Protein AF-A0A355AJL6-F1 (afdb_monomer_lite)

Secondary structure (DSSP, 8-state):
--EEEETTTTEEEE--TT--HHHHHHHTT-----GGGGTS--TTSSSS-TT-----S--

Radius of gyration: 11.83 Å; chains: 1; bounding box: 29×26×26 Å

Structure (mmCIF, N/CA/C/O backbone):
data_AF-A0A355AJL6-F1
#
_entry.id   AF-A0A355AJL6-F1
#
loop_
_atom_site.group_PDB
_atom_site.id
_atom_site.type_symbol
_atom_site.label_atom_id
_atom_site.label_alt_id
_atom_site.label_comp_id
_atom_site.label_asym_id
_atom_site.label_entity_id
_atom_site.label_seq_id
_atom_site.pdbx_PDB_ins_code
_atom_site.Cartn_x
_atom_site.Cartn_y
_atom_site.Cartn_z
_atom_site.occupancy
_atom_site.B_iso_or_equiv
_atom_site.auth_seq_id
_atom_site.auth_comp_id
_atom_site.auth_asym_id
_atom_site.auth_atom_id
_atom_site.pdbx_PDB_m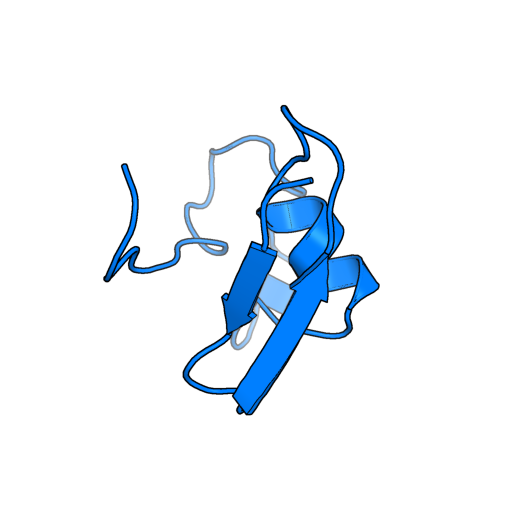odel_num
ATOM 1 N N . MET A 1 1 ? -12.060 15.522 1.497 1.00 86.44 1 MET A N 1
ATOM 2 C CA . MET A 1 1 ? -10.803 14.794 1.761 1.00 86.44 1 MET A CA 1
ATOM 3 C C . MET A 1 1 ? -11.163 13.363 2.098 1.00 86.44 1 MET A C 1
ATOM 5 O O . MET A 1 1 ? -11.757 13.155 3.151 1.00 86.44 1 MET A O 1
ATOM 9 N N . PRO A 1 2 ? -10.933 12.411 1.183 1.00 94.44 2 PRO A N 1
ATOM 10 C CA . PRO A 1 2 ? -11.108 10.994 1.470 1.00 94.44 2 PRO A CA 1
ATOM 11 C C . PRO A 1 2 ? -10.203 10.516 2.611 1.00 94.44 2 PRO A C 1
ATOM 13 O O . PRO A 1 2 ? -9.124 11.062 2.850 1.00 94.44 2 PRO A O 1
ATOM 16 N N . THR A 1 3 ? -10.643 9.453 3.275 1.00 96.19 3 THR A N 1
ATOM 17 C CA . THR A 1 3 ? -9.922 8.802 4.368 1.00 96.19 3 THR A CA 1
ATOM 18 C C . THR A 1 3 ? -9.553 7.382 3.960 1.00 96.19 3 THR A C 1
ATOM 20 O O . THR A 1 3 ? -10.391 6.650 3.434 1.00 96.19 3 THR A O 1
ATOM 23 N N . ILE A 1 4 ? -8.314 6.975 4.240 1.00 96.62 4 ILE A N 1
ATOM 24 C CA . ILE A 1 4 ? -7.856 5.589 4.103 1.00 96.62 4 ILE A CA 1
ATOM 25 C C . ILE A 1 4 ? -7.702 4.991 5.502 1.00 96.62 4 ILE A C 1
ATOM 27 O O . ILE A 1 4 ? -6.938 5.507 6.319 1.00 96.62 4 ILE A O 1
ATOM 31 N N . THR A 1 5 ? -8.378 3.869 5.752 1.00 97.19 5 THR A N 1
ATOM 32 C CA . THR A 1 5 ? -8.232 3.080 6.982 1.00 97.19 5 THR A CA 1
ATOM 33 C C . THR A 1 5 ? -7.472 1.789 6.685 1.00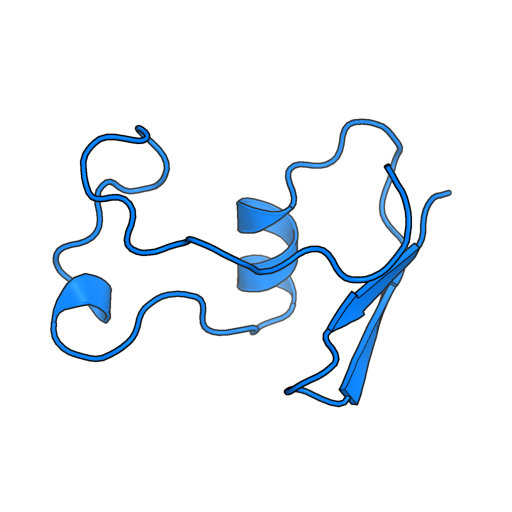 97.19 5 THR A C 1
ATOM 35 O O . THR A 1 5 ? -7.958 0.905 5.978 1.00 97.19 5 THR A O 1
ATOM 38 N N . PHE A 1 6 ? -6.282 1.653 7.262 1.00 96.81 6 PHE A N 1
ATOM 39 C CA . PHE A 1 6 ? -5.469 0.445 7.201 1.00 96.81 6 PHE A CA 1
ATOM 40 C C . PHE A 1 6 ? -5.891 -0.517 8.314 1.00 96.81 6 PHE A C 1
ATOM 42 O O . PHE A 1 6 ? -5.546 -0.328 9.482 1.00 96.81 6 PHE A O 1
ATOM 49 N N . ALA A 1 7 ? -6.677 -1.537 7.960 1.00 94.94 7 ALA A N 1
ATOM 50 C CA . ALA A 1 7 ? -7.300 -2.439 8.930 1.00 94.94 7 ALA A CA 1
ATOM 51 C C . ALA A 1 7 ? -6.282 -3.247 9.758 1.00 94.94 7 ALA A C 1
ATOM 53 O O . ALA A 1 7 ? -6.469 -3.413 10.963 1.00 94.94 7 ALA A O 1
ATOM 54 N N . THR A 1 8 ? -5.202 -3.722 9.131 1.00 93.56 8 THR A N 1
ATOM 55 C CA . THR A 1 8 ? -4.165 -4.529 9.796 1.00 93.56 8 THR A CA 1
ATOM 56 C C . THR A 1 8 ? -3.337 -3.681 10.758 1.00 93.56 8 THR A C 1
ATOM 58 O O . THR A 1 8 ? -3.082 -4.080 11.893 1.00 93.56 8 THR A O 1
ATOM 61 N N . GLU A 1 9 ? -2.956 -2.482 10.326 1.00 94.88 9 GLU A N 1
ATOM 62 C CA . GLU A 1 9 ? -2.11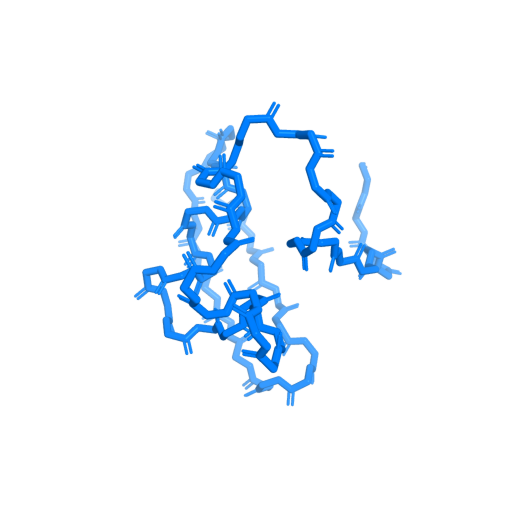2 -1.547 11.068 1.00 94.88 9 GLU A CA 1
ATOM 63 C C . GLU A 1 9 ? -2.906 -0.697 12.067 1.00 94.88 9 GLU A C 1
ATOM 65 O O . GLU A 1 9 ? -2.301 0.033 12.852 1.00 94.88 9 GLU A O 1
ATOM 70 N N . LYS A 1 10 ? -4.246 -0.774 12.031 1.00 95.56 10 LYS A N 1
ATOM 71 C CA . LYS A 1 10 ? -5.173 0.054 12.821 1.00 95.56 10 LYS A CA 1
ATOM 72 C C . LYS A 1 10 ? -4.825 1.542 12.724 1.00 95.56 10 LYS A C 1
ATOM 74 O O . LYS A 1 10 ? -4.792 2.259 13.722 1.00 95.56 10 LYS A O 1
ATOM 79 N N . LYS A 1 11 ? -4.520 1.983 11.504 1.00 95.88 11 LYS A N 1
ATOM 80 C CA . LYS A 1 11 ? -4.069 3.341 11.193 1.00 95.88 11 LYS A CA 1
ATOM 81 C C . LYS A 1 11 ? -5.042 4.005 10.236 1.00 95.88 11 LYS A C 1
ATOM 83 O O . LYS A 1 11 ? -5.594 3.352 9.356 1.00 95.88 11 LYS A O 1
ATOM 88 N N . GLU A 1 12 ? -5.197 5.310 10.380 1.00 97.25 12 GLU A N 1
ATOM 89 C CA . GLU A 1 12 ? -6.043 6.124 9.522 1.00 97.25 12 GLU A CA 1
ATOM 90 C C . GLU A 1 12 ? -5.266 7.341 9.029 1.00 97.25 12 GLU A C 1
ATOM 92 O O . GLU A 1 12 ? -4.501 7.939 9.789 1.00 97.25 12 GLU A O 1
ATOM 97 N N . ILE A 1 13 ? -5.443 7.681 7.754 1.00 97.38 13 ILE A N 1
ATOM 98 C CA . ILE A 1 13 ? -4.860 8.877 7.144 1.00 97.38 13 ILE A CA 1
ATOM 99 C C . ILE A 1 13 ? -5.903 9.593 6.287 1.00 97.38 13 ILE A C 1
ATOM 101 O O . ILE A 1 13 ? -6.730 8.956 5.633 1.00 97.38 13 ILE A O 1
ATOM 105 N N . GLN A 1 14 ? -5.838 10.923 6.268 1.00 97.38 14 GLN A N 1
ATOM 106 C CA . GLN A 1 14 ? -6.591 11.749 5.327 1.00 97.38 14 GLN A CA 1
ATOM 107 C C . GLN A 1 14 ? -5.713 12.065 4.125 1.00 97.38 14 GLN A C 1
ATOM 109 O O . GLN A 1 14 ? -4.536 12.390 4.281 1.00 97.38 14 GLN A O 1
ATOM 114 N N . VAL A 1 15 ? -6.290 11.980 2.932 1.00 96.88 15 VAL A N 1
ATOM 115 C CA . VAL A 1 15 ? -5.567 12.181 1.676 1.00 96.88 15 VAL A CA 1
ATOM 116 C C . VAL A 1 15 ? -6.362 13.085 0.735 1.00 96.88 15 VAL A C 1
ATOM 118 O O . VAL A 1 15 ? -7.586 13.204 0.871 1.00 96.88 15 VAL A O 1
ATOM 121 N N . PRO A 1 16 ? -5.702 13.758 -0.222 1.00 95.88 16 PRO A N 1
ATOM 122 C CA . PRO A 1 16 ? -6.408 14.442 -1.293 1.00 95.88 16 PRO A CA 1
ATOM 123 C C . PRO A 1 16 ? -7.116 13.436 -2.209 1.00 95.88 16 PRO A C 1
ATOM 125 O O . PRO A 1 16 ? -6.755 12.262 -2.300 1.00 95.88 16 PRO A O 1
ATOM 128 N N . GLU A 1 17 ? -8.144 13.903 -2.910 1.00 94.69 17 GLU A N 1
ATOM 129 C CA . GLU A 1 17 ? -8.794 13.101 -3.944 1.00 94.69 17 GLU A CA 1
ATOM 130 C C . GLU A 1 17 ? -7.813 12.793 -5.086 1.00 94.69 17 GLU A C 1
ATOM 132 O O . GLU A 1 17 ? -6.954 13.609 -5.421 1.00 94.69 17 GLU A O 1
ATOM 137 N N . GLY A 1 18 ? -7.893 11.582 -5.643 1.00 94.25 18 GLY A N 1
ATOM 138 C CA . GLY A 1 18 ? -6.936 11.095 -6.642 1.00 94.25 18 GLY A CA 1
ATOM 139 C C . GLY A 1 18 ? -5.576 10.662 -6.075 1.00 94.25 18 GLY A C 1
ATOM 140 O O . GLY A 1 18 ? -4.696 10.270 -6.847 1.00 94.25 18 GLY A O 1
ATOM 141 N N . ALA A 1 19 ? -5.382 10.693 -4.750 1.00 96.31 19 ALA A N 1
ATOM 142 C CA . ALA A 1 19 ? -4.161 10.197 -4.123 1.00 96.31 19 ALA A CA 1
ATOM 143 C C . ALA A 1 19 ? -3.910 8.717 -4.447 1.00 96.31 19 ALA A C 1
ATOM 145 O O . ALA A 1 19 ? -4.814 7.880 -4.493 1.00 96.31 19 ALA A O 1
ATOM 146 N N . ASN A 1 20 ? -2.640 8.373 -4.650 1.00 95.94 20 ASN A N 1
ATOM 147 C CA . ASN A 1 20 ? -2.254 7.011 -4.982 1.00 95.94 20 ASN A CA 1
ATOM 148 C C . ASN A 1 20 ? -2.120 6.164 -3.710 1.00 95.94 20 ASN A C 1
ATOM 150 O O . ASN A 1 20 ? -1.166 6.334 -2.951 1.00 95.94 20 ASN A O 1
ATOM 154 N N . LEU A 1 21 ? -3.014 5.187 -3.536 1.00 95.25 21 LEU A N 1
ATOM 155 C CA . LEU A 1 21 ? -3.071 4.326 -2.348 1.00 95.25 21 LEU A CA 1
ATOM 156 C C . LEU A 1 21 ? -1.716 3.696 -1.975 1.00 95.25 21 LEU A C 1
ATOM 158 O O . LEU A 1 21 ? -1.355 3.659 -0.802 1.00 95.25 21 LEU A O 1
ATOM 162 N N . ARG A 1 22 ? -0.929 3.243 -2.963 1.00 96.94 22 ARG A N 1
ATOM 163 C CA . ARG A 1 22 ? 0.395 2.646 -2.721 1.00 96.94 22 ARG A CA 1
ATOM 164 C C . ARG A 1 22 ? 1.376 3.664 -2.139 1.00 96.94 22 ARG A C 1
ATOM 166 O O . ARG A 1 22 ? 2.122 3.323 -1.225 1.00 96.94 22 ARG A O 1
ATOM 173 N N . LYS A 1 23 ? 1.431 4.877 -2.694 1.00 97.38 23 LYS A N 1
ATOM 174 C CA . LYS A 1 23 ? 2.363 5.918 -2.229 1.00 97.38 23 LYS A CA 1
ATOM 175 C C . LYS A 1 23 ? 2.013 6.375 -0.816 1.00 97.38 23 LYS A C 1
ATOM 177 O O . LYS A 1 23 ? 2.901 6.402 0.030 1.00 97.38 23 LYS A O 1
ATOM 182 N N . GLU A 1 24 ? 0.734 6.637 -0.561 1.00 97.50 24 GLU A N 1
ATOM 183 C CA . GLU A 1 24 ? 0.257 7.097 0.747 1.00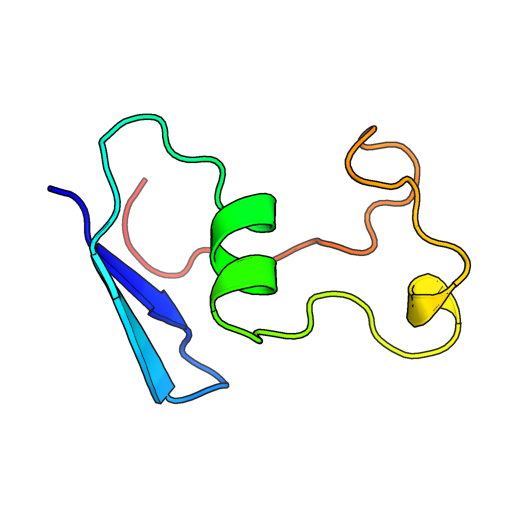 97.50 24 GLU A CA 1
ATOM 184 C C . GLU A 1 24 ? 0.439 6.031 1.834 1.00 97.50 24 GLU A C 1
ATOM 186 O O . GLU A 1 24 ? 0.885 6.343 2.935 1.00 97.50 24 GLU A O 1
ATOM 191 N N . ALA A 1 25 ? 0.202 4.752 1.519 1.00 96.88 25 ALA A N 1
ATOM 192 C CA . ALA A 1 25 ? 0.495 3.649 2.434 1.00 96.88 25 ALA A CA 1
ATOM 193 C C . ALA A 1 25 ? 1.978 3.619 2.837 1.00 96.88 25 ALA A C 1
ATOM 195 O O . ALA A 1 25 ? 2.299 3.589 4.025 1.00 96.88 25 ALA A O 1
ATOM 196 N N . LEU A 1 26 ? 2.891 3.687 1.862 1.00 96.44 26 LEU A N 1
ATOM 197 C CA . LEU A 1 26 ? 4.330 3.679 2.135 1.00 96.44 26 LEU A CA 1
ATOM 198 C C . LEU A 1 26 ? 4.771 4.919 2.927 1.00 96.44 26 LEU A C 1
ATOM 200 O O . LEU A 1 26 ? 5.551 4.782 3.868 1.00 96.44 26 LEU A O 1
ATOM 204 N N . ALA A 1 27 ? 4.246 6.103 2.596 1.00 97.06 27 ALA A N 1
ATOM 205 C CA . ALA A 1 27 ? 4.514 7.343 3.329 1.00 97.06 27 ALA A CA 1
ATOM 206 C C . ALA A 1 27 ? 4.008 7.278 4.780 1.00 97.06 27 ALA A C 1
ATOM 208 O O . ALA A 1 27 ? 4.683 7.736 5.699 1.00 97.06 27 ALA A O 1
ATOM 209 N N . ALA A 1 28 ? 2.867 6.624 5.005 1.00 96.62 28 ALA A N 1
ATOM 210 C CA . ALA A 1 28 ? 2.320 6.361 6.331 1.00 96.62 28 ALA A CA 1
ATOM 211 C C . ALA A 1 28 ? 3.049 5.230 7.086 1.00 96.62 28 ALA A C 1
ATOM 213 O O . ALA A 1 28 ? 2.642 4.876 8.196 1.00 96.62 28 ALA A O 1
ATOM 214 N N . GLY A 1 29 ? 4.104 4.637 6.516 1.00 95.75 29 GLY A N 1
ATOM 215 C CA . GLY A 1 29 ? 4.862 3.538 7.120 1.00 95.75 29 GLY A CA 1
ATOM 216 C C . GLY A 1 29 ? 4.134 2.191 7.101 1.00 95.75 29 GLY A C 1
ATOM 217 O O . GLY A 1 29 ? 4.459 1.307 7.891 1.00 95.75 29 GLY A O 1
ATOM 218 N N . VAL A 1 30 ? 3.134 2.029 6.235 1.00 96.31 30 VAL A N 1
ATOM 219 C CA . VAL A 1 30 ? 2.427 0.763 6.017 1.00 96.31 30 VAL A CA 1
ATOM 220 C C . VAL A 1 30 ? 3.205 -0.071 5.001 1.00 96.31 30 VAL A C 1
ATOM 222 O O . VAL A 1 30 ? 3.384 0.313 3.843 1.00 96.31 30 VAL A O 1
ATOM 225 N N . SER A 1 31 ? 3.702 -1.226 5.443 1.00 93.88 31 SER A N 1
ATOM 226 C CA . SER A 1 31 ? 4.539 -2.099 4.619 1.00 93.88 31 SER A CA 1
ATOM 227 C C . SER A 1 31 ? 3.695 -2.937 3.661 1.00 93.88 31 SER A C 1
ATOM 229 O O . SER A 1 31 ? 3.081 -3.919 4.064 1.00 93.88 31 SER A O 1
ATOM 231 N N . LEU A 1 32 ? 3.752 -2.618 2.368 1.00 95.12 32 LEU A N 1
ATOM 232 C CA . LEU A 1 32 ? 3.054 -3.379 1.323 1.00 95.12 32 LEU A CA 1
ATOM 233 C C . LEU A 1 32 ? 3.838 -4.596 0.813 1.00 95.12 32 LEU A C 1
ATOM 235 O O . LEU A 1 32 ? 3.286 -5.420 0.094 1.00 95.12 32 LEU A O 1
ATOM 239 N N . TYR A 1 33 ? 5.127 -4.701 1.144 1.00 96.06 33 TYR A N 1
ATOM 240 C CA . TYR A 1 33 ? 6.024 -5.686 0.544 1.00 96.06 33 TYR A CA 1
ATOM 241 C C . TYR A 1 33 ? 6.490 -6.736 1.553 1.00 96.06 33 TYR A C 1
ATOM 243 O O . TYR A 1 33 ? 7.409 -6.477 2.337 1.00 96.06 33 TYR A O 1
ATOM 251 N N . PRO A 1 34 ? 5.900 -7.940 1.539 1.00 91.06 34 PRO A N 1
ATOM 252 C CA . PRO A 1 34 ? 6.380 -9.045 2.355 1.00 91.06 34 PRO A CA 1
ATOM 253 C C . PRO A 1 34 ? 7.638 -9.690 1.750 1.00 91.06 34 PRO A C 1
ATOM 255 O O . PRO A 1 34 ? 7.834 -9.716 0.533 1.00 91.06 34 PRO A O 1
ATOM 258 N N . GLY A 1 35 ? 8.482 -10.259 2.616 1.00 94.12 35 GLY A N 1
ATOM 259 C CA . GLY A 1 35 ? 9.626 -11.088 2.218 1.00 94.12 35 GLY A CA 1
ATOM 260 C C . GLY A 1 35 ? 10.594 -10.405 1.244 1.00 94.12 35 GLY A C 1
ATOM 261 O O . GLY A 1 35 ? 11.018 -9.268 1.462 1.00 94.12 35 GLY A O 1
ATOM 262 N N . VAL A 1 36 ? 10.939 -11.108 0.159 1.00 95.94 36 VAL A N 1
ATOM 263 C CA . VAL A 1 36 ? 11.910 -10.657 -0.858 1.00 95.94 36 VAL A CA 1
ATOM 264 C C . VAL A 1 36 ? 11.467 -9.401 -1.611 1.00 95.94 36 VAL A C 1
ATOM 266 O O . VAL A 1 36 ? 12.305 -8.650 -2.112 1.00 95.94 36 VAL A O 1
ATOM 269 N N . HIS A 1 37 ? 10.164 -9.107 -1.650 1.00 96.50 37 HIS A N 1
ATOM 270 C CA . HIS A 1 37 ? 9.646 -7.928 -2.344 1.00 96.50 37 HIS A CA 1
ATOM 271 C C . HIS A 1 37 ? 9.993 -6.614 -1.644 1.00 96.50 37 HIS A C 1
ATOM 273 O O . HIS A 1 37 ? 9.801 -5.555 -2.237 1.00 96.50 37 HIS A O 1
ATOM 279 N N . LYS A 1 38 ? 10.555 -6.644 -0.428 1.00 94.62 38 LYS A N 1
ATOM 280 C CA . LYS A 1 38 ? 11.169 -5.452 0.178 1.00 94.62 38 LYS A CA 1
ATOM 281 C C . LYS A 1 38 ? 12.247 -4.841 -0.726 1.00 94.62 38 LYS A C 1
ATOM 283 O O . LYS A 1 38 ? 12.401 -3.626 -0.733 1.00 94.62 38 LYS A O 1
ATOM 288 N N . VAL A 1 39 ? 12.939 -5.679 -1.504 1.00 95.31 39 VAL A N 1
ATOM 289 C CA . VAL A 1 39 ? 13.987 -5.272 -2.455 1.00 95.31 39 VAL A CA 1
ATOM 290 C C . VAL A 1 39 ? 13.554 -5.521 -3.902 1.00 95.31 39 VAL A C 1
ATOM 292 O O . VAL A 1 39 ? 13.764 -4.675 -4.759 1.00 95.31 39 VAL A O 1
ATOM 295 N N . LEU A 1 40 ? 12.892 -6.650 -4.176 1.00 96.06 40 LEU A N 1
ATOM 296 C CA . LEU A 1 40 ? 12.533 -7.094 -5.531 1.00 96.06 40 LEU A CA 1
ATOM 297 C C . LEU A 1 40 ? 11.089 -6.728 -5.926 1.00 96.06 40 LEU A C 1
ATOM 299 O O . LEU A 1 40 ? 10.358 -7.557 -6.474 1.00 96.06 40 LEU A O 1
ATOM 303 N N . ASN A 1 41 ? 10.611 -5.527 -5.586 1.00 96.50 41 ASN A N 1
ATOM 304 C CA . ASN A 1 41 ? 9.310 -5.052 -6.076 1.00 96.50 41 ASN A CA 1
ATOM 305 C C . ASN A 1 41 ? 9.450 -4.250 -7.377 1.00 96.50 41 ASN A C 1
ATOM 307 O O . ASN A 1 41 ? 10.495 -3.698 -7.685 1.00 96.50 41 ASN A O 1
ATOM 311 N N . CYS A 1 42 ? 8.359 -4.146 -8.136 1.00 97.06 42 CYS A N 1
ATOM 312 C CA . CYS A 1 42 ? 8.311 -3.397 -9.397 1.00 97.06 42 CYS A CA 1
ATOM 313 C C . CYS A 1 42 ? 8.210 -1.870 -9.227 1.00 97.06 42 CYS A C 1
ATOM 315 O O . CYS A 1 42 ? 7.810 -1.180 -10.158 1.00 97.06 42 CYS A O 1
ATOM 317 N N . HIS A 1 43 ? 8.422 -1.336 -8.022 1.00 94.88 43 HIS A N 1
ATOM 318 C CA . HIS A 1 43 ? 8.303 0.092 -7.707 1.00 94.88 43 HIS A CA 1
ATOM 319 C C . HIS A 1 43 ? 6.965 0.764 -8.0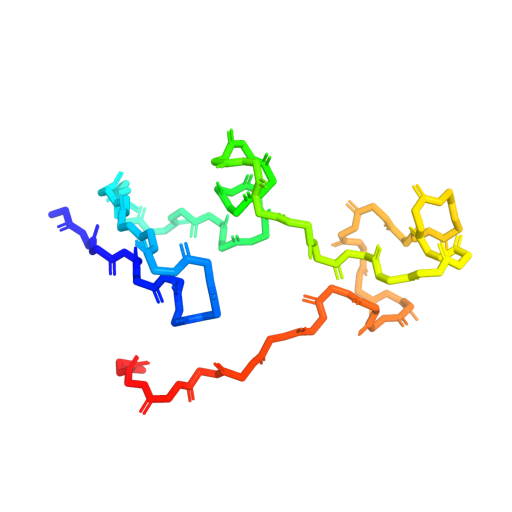92 1.00 94.88 43 HIS A C 1
ATOM 321 O O . HIS A 1 43 ? 6.864 1.988 -8.092 1.00 94.88 43 HIS A O 1
ATOM 327 N N . GLY A 1 44 ? 5.901 -0.017 -8.312 1.00 95.44 44 GLY A N 1
ATOM 328 C CA . GLY A 1 44 ? 4.579 0.489 -8.704 1.00 95.44 44 GLY A CA 1
ATOM 329 C C . GLY A 1 44 ? 4.280 0.422 -10.204 1.00 95.44 44 GLY A C 1
ATOM 330 O O . GLY A 1 44 ? 3.266 0.962 -10.624 1.00 95.44 44 GLY A O 1
ATOM 331 N N . MET A 1 45 ? 5.105 -0.267 -10.998 1.00 96.38 45 MET A N 1
ATOM 332 C CA . MET A 1 45 ? 4.888 -0.474 -12.441 1.00 96.38 45 MET A CA 1
ATOM 333 C C . MET A 1 45 ? 3.825 -1.540 -12.771 1.00 96.38 45 MET A C 1
ATOM 335 O O . MET A 1 45 ? 3.549 -1.795 -13.936 1.00 96.38 45 MET A O 1
ATOM 339 N N . GLY A 1 46 ? 3.259 -2.212 -11.764 1.00 94.94 46 GLY A N 1
ATOM 340 C CA . GLY A 1 46 ? 2.188 -3.200 -11.943 1.00 94.94 46 GLY A CA 1
ATOM 341 C C . GLY A 1 46 ? 2.632 -4.599 -12.389 1.00 94.94 46 GLY A C 1
ATOM 342 O O . GLY A 1 46 ? 1.794 -5.488 -12.462 1.00 94.94 46 GLY A O 1
ATOM 343 N N . SER A 1 47 ? 3.925 -4.847 -12.623 1.00 95.94 47 SER A N 1
ATOM 344 C CA . SER A 1 47 ? 4.406 -6.126 -13.175 1.00 95.94 47 SER A CA 1
ATOM 345 C C . SER A 1 47 ? 4.565 -7.264 -12.159 1.00 95.94 47 SER A C 1
ATOM 347 O O . SER A 1 47 ? 4.480 -8.427 -12.533 1.00 95.94 47 SER A O 1
ATOM 349 N N . CYS A 1 48 ? 4.799 -6.962 -10.875 1.00 94.75 48 CYS A N 1
ATOM 350 C CA . CYS A 1 48 ? 5.050 -8.000 -9.857 1.00 94.75 48 CYS A CA 1
ATOM 351 C C . CYS A 1 48 ? 3.840 -8.342 -8.972 1.00 94.75 48 CYS A C 1
ATOM 353 O O . CYS A 1 48 ? 3.883 -9.328 -8.245 1.00 94.75 48 CYS A O 1
ATOM 355 N N . GLY A 1 49 ? 2.795 -7.505 -8.955 1.00 94.25 49 GLY A N 1
ATOM 356 C CA . GLY A 1 49 ? 1.596 -7.716 -8.128 1.00 94.25 49 GLY A CA 1
ATOM 357 C C . GLY A 1 49 ? 1.810 -7.749 -6.603 1.00 94.25 49 GLY A C 1
ATOM 358 O O . GLY A 1 49 ? 0.867 -8.024 -5.864 1.00 94.25 49 GLY A O 1
ATOM 359 N N . SER A 1 50 ? 3.018 -7.470 -6.099 1.00 96.00 50 SER A N 1
ATOM 360 C CA . SER A 1 50 ? 3.350 -7.673 -4.682 1.00 96.00 50 SER A CA 1
ATOM 361 C C . SER A 1 50 ? 2.794 -6.604 -3.740 1.00 96.00 50 SER A C 1
ATOM 363 O O . SER A 1 50 ? 2.642 -6.884 -2.560 1.00 96.00 50 SER A O 1
ATOM 365 N N . CYS A 1 51 ? 2.425 -5.420 -4.245 1.00 96.31 51 CYS A N 1
ATOM 366 C CA . CYS A 1 51 ? 1.765 -4.360 -3.471 1.00 96.31 51 CYS A CA 1
ATOM 367 C C . CYS A 1 51 ? 0.231 -4.483 -3.429 1.00 96.31 51 CYS A C 1
ATOM 369 O O . CYS A 1 51 ? -0.456 -3.485 -3.212 1.00 96.31 51 CYS A O 1
ATOM 371 N N . ARG A 1 52 ? -0.320 -5.668 -3.719 1.00 94.88 52 ARG A N 1
ATOM 372 C CA . ARG A 1 52 ? -1.769 -5.904 -3.713 1.00 94.88 52 ARG A CA 1
ATOM 373 C C . ARG A 1 52 ? -2.365 -5.671 -2.324 1.00 94.88 52 ARG A C 1
ATOM 375 O O . ARG A 1 52 ? -1.769 -6.041 -1.315 1.00 94.88 52 ARG A O 1
ATOM 382 N N . VAL A 1 53 ? -3.574 -5.126 -2.296 1.00 94.56 53 VAL A N 1
ATOM 383 C CA . VAL A 1 53 ? -4.374 -4.933 -1.082 1.00 94.56 53 VAL A CA 1
ATOM 384 C C . VAL A 1 53 ? -5.802 -5.393 -1.335 1.00 94.56 53 VAL A C 1
ATOM 386 O O . VAL A 1 53 ? -6.258 -5.416 -2.478 1.00 94.56 53 VAL A O 1
ATOM 389 N N . LEU A 1 54 ? -6.505 -5.757 -0.266 1.00 94.94 54 LEU A N 1
ATOM 390 C CA . LEU A 1 54 ? -7.934 -6.033 -0.311 1.00 94.94 54 LEU A CA 1
ATOM 391 C C . LEU A 1 54 ? -8.692 -4.771 0.103 1.00 94.94 54 LEU A C 1
ATOM 393 O O . LEU A 1 54 ? -8.540 -4.305 1.231 1.00 94.94 54 LEU A O 1
ATOM 397 N N . VAL A 1 55 ? -9.523 -4.243 -0.791 1.00 95.25 55 VAL A N 1
ATOM 398 C CA . VAL A 1 55 ? -10.440 -3.146 -0.468 1.00 95.25 55 VAL A CA 1
ATOM 399 C C . VAL A 1 55 ? -11.723 -3.745 0.098 1.00 95.25 55 VAL A C 1
ATOM 401 O O . VAL A 1 55 ? -12.435 -4.465 -0.596 1.00 95.25 55 VAL A O 1
ATOM 404 N N . THR A 1 56 ? -11.998 -3.492 1.377 1.00 94.88 56 THR A N 1
ATOM 405 C CA . THR A 1 56 ? -13.163 -4.055 2.084 1.00 94.88 56 THR A CA 1
ATOM 406 C C . THR A 1 56 ? -14.350 -3.094 2.160 1.00 94.88 56 THR A C 1
ATOM 408 O O . THR A 1 56 ? -15.474 -3.544 2.376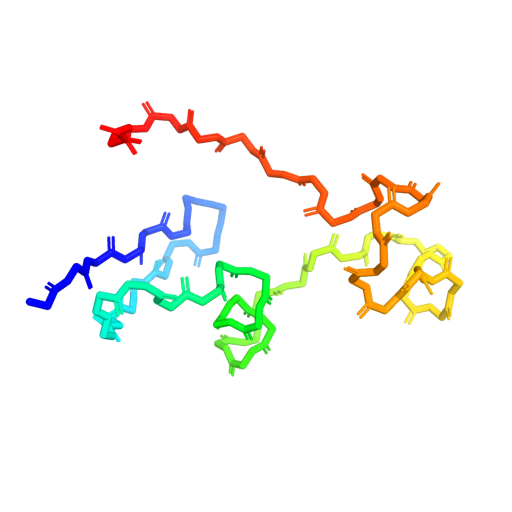 1.00 94.88 56 THR A O 1
ATOM 411 N N . LYS A 1 57 ? -14.118 -1.782 2.002 1.00 94.25 57 LYS A N 1
ATOM 412 C CA . LYS A 1 57 ? -15.133 -0.715 2.014 1.00 94.25 57 LYS A CA 1
ATOM 413 C C . LYS A 1 57 ? -14.698 0.447 1.115 1.00 94.25 57 LYS A C 1
ATOM 415 O O . LYS A 1 57 ? -13.521 0.793 1.125 1.00 94.25 57 LYS A O 1
ATOM 420 N N . GLY A 1 58 ? -15.667 1.071 0.439 1.00 85.69 58 GLY A N 1
ATOM 421 C CA . GLY A 1 58 ? -15.457 2.187 -0.492 1.00 85.69 58 GLY A CA 1
ATOM 422 C C . GLY A 1 58 ? -14.974 1.704 -1.862 1.00 85.69 58 GLY A C 1
ATOM 423 O O . GLY A 1 58 ? -13.944 1.042 -1.947 1.00 85.69 58 GLY A O 1
ATOM 424 N N . MET A 1 59 ? -15.736 2.007 -2.914 1.00 64.25 59 MET A N 1
ATOM 425 C CA . MET A 1 59 ? -15.377 1.799 -4.322 1.00 64.25 59 MET A CA 1
ATOM 426 C C . MET A 1 59 ? -15.835 2.999 -5.135 1.00 64.25 59 MET A C 1
ATOM 428 O O . MET A 1 59 ? -16.958 3.474 -4.849 1.00 64.25 59 MET A O 1
#

Foldseek 3Di:
DDKDQDPVVRDIDDDDPPDDPLVVCVVVVNDQAPDPCVPPPPPPPPPPCSSDDDDPDDD

pLDDT: mean 94.82, std 4.53, range [64.25, 97.5]

Sequence (59 aa):
MPTITFATEKKEIQVPEGANLRKEALAAGVSLYPGVHKVLNCHGMGSCGSCRVLVTKGM